Protein AF-E6TS08-F1 (afdb_monomer)

Organism: Evansella cellulosilytica (strain ATCC 21833 / DSM 2522 / FERM P-1141 / JCM 9156 / N-4) (NCBI:txid649639)

Foldseek 3Di:
DPVVVVVVCLVCVQVCLVVLLVVLLVCVVVCLVVDDPVNVVSVVVSVVSLVVCVVVVSYDPVVSVVSVVVSVVSVVVSVVVVVVVVVVVVVVVVVVVVVVVVD

pLDDT: mean 79.24, std 8.71, range [50.34, 91.25]

Mean predicted aligned error: 8.49 Å

Nearest PDB structures (foldseek):
  2odm-assembly1_B  TM=8.294E-01  e=7.363E+00  Staphylococcus aureus subsp. aureus MW2
  8uu6-assembly1_t  TM=6.400E-01  e=5.748E+00  Listeria innocua

Secondary structure (DSSP, 8-state):
--HHHHHHHHHHHHHHHHHHHHHHHHHHHHHHHH-HHHHHHHHHHHHHHHHHHHHTTSS-HHHHHHHHHHHHHHHHHHHHHHHHHHHHHHHHHHHHHHHHTT-

Solvent-accessible surface area (backbone atoms only — not comparable to full-atom values): 5763 Å² total; per-residue (Å²): 140,61,63,66,59,53,54,48,44,61,68,42,49,56,52,44,57,64,50,51,48,55,49,47,64,67,44,46,66,58,29,73,74,74,40,70,65,64,48,53,52,54,50,51,55,48,50,53,53,52,50,51,33,43,75,73,61,60,36,61,61,70,57,53,52,53,50,50,52,52,54,51,56,54,49,52,56,52,51,52,52,50,53,54,52,49,54,52,50,53,54,50,53,52,51,50,53,56,55,62,75,73,109

Radius of gyration: 20.31 Å; Cα contacts (8 Å, |Δi|>4): 30; chains: 1; bounding box: 55×21×57 Å

Structure (mmCIF, N/CA/C/O backbone):
data_AF-E6TS08-F1
#
_entry.id   AF-E6TS08-F1
#
loop_
_atom_site.group_PDB
_atom_site.id
_atom_site.type_symbol
_atom_site.label_atom_id
_atom_site.label_alt_id
_atom_site.label_comp_id
_atom_site.label_asym_id
_atom_site.label_entity_id
_atom_site.label_seq_id
_atom_site.pdbx_PDB_ins_code
_atom_site.Cartn_x
_atom_site.Cartn_y
_atom_site.Cartn_z
_atom_site.occupancy
_atom_site.B_iso_or_equiv
_atom_site.auth_seq_id
_atom_site.auth_comp_id
_atom_site.auth_asym_id
_atom_site.auth_atom_id
_atom_site.pdbx_PDB_model_num
ATOM 1 N N . MET A 1 1 ? 25.840 13.374 -20.118 1.00 50.34 1 MET A N 1
ATOM 2 C CA . MET A 1 1 ? 26.048 12.752 -18.790 1.00 50.34 1 MET A CA 1
ATOM 3 C C . MET A 1 1 ? 24.836 11.871 -18.463 1.00 50.34 1 MET A C 1
ATOM 5 O O . MET A 1 1 ? 24.436 11.765 -17.314 1.00 50.34 1 MET A O 1
ATOM 9 N N . ASP A 1 2 ? 24.265 11.214 -19.483 1.00 56.97 2 ASP A N 1
ATOM 10 C CA . ASP A 1 2 ? 22.846 10.817 -19.477 1.00 56.97 2 ASP A CA 1
ATOM 11 C C . ASP A 1 2 ? 22.637 9.316 -19.708 1.00 56.97 2 ASP A C 1
ATOM 13 O O . ASP A 1 2 ? 21.598 8.778 -19.346 1.00 56.97 2 ASP A O 1
ATOM 17 N N . THR A 1 3 ? 23.643 8.605 -20.227 1.00 61.12 3 THR A N 1
ATOM 18 C CA . THR A 1 3 ? 23.587 7.147 -20.405 1.00 61.12 3 THR A CA 1
ATOM 19 C C . THR A 1 3 ? 23.604 6.409 -19.071 1.00 61.12 3 THR A C 1
ATOM 21 O O . THR A 1 3 ? 22.821 5.493 -18.875 1.00 61.12 3 THR A O 1
ATOM 24 N N . PHE A 1 4 ? 24.392 6.873 -18.096 1.00 68.88 4 PHE A N 1
ATOM 25 C CA . PHE A 1 4 ? 24.496 6.202 -16.795 1.00 68.88 4 PHE A CA 1
ATOM 26 C C . PHE A 1 4 ? 23.168 6.160 -16.025 1.00 68.88 4 PHE A C 1
ATOM 28 O O . PHE A 1 4 ? 22.852 5.146 -15.414 1.00 68.88 4 PHE A O 1
ATOM 35 N N . ILE A 1 5 ? 22.380 7.241 -16.049 1.00 63.81 5 ILE A N 1
ATOM 36 C CA . ILE A 1 5 ? 21.095 7.300 -15.331 1.00 63.81 5 ILE A CA 1
ATOM 37 C C . ILE A 1 5 ? 20.065 6.385 -16.000 1.00 63.81 5 ILE A C 1
ATOM 39 O O . ILE A 1 5 ? 19.344 5.669 -15.306 1.00 63.81 5 ILE A O 1
ATOM 43 N N . VAL A 1 6 ? 20.021 6.381 -17.333 1.00 63.38 6 VAL A N 1
ATOM 44 C CA . VAL A 1 6 ? 19.103 5.539 -18.110 1.00 63.38 6 VAL A CA 1
ATOM 45 C C . VAL A 1 6 ? 19.470 4.060 -17.973 1.00 63.38 6 VAL A C 1
ATOM 47 O O . VAL A 1 6 ? 18.595 3.243 -17.700 1.00 63.38 6 VAL A O 1
ATOM 50 N N . ASP A 1 7 ? 20.757 3.719 -18.048 1.00 67.69 7 ASP A N 1
ATOM 51 C CA . ASP A 1 7 ? 21.244 2.348 -17.860 1.00 67.69 7 ASP A CA 1
ATOM 52 C C . ASP A 1 7 ? 20.978 1.859 -16.428 1.00 67.69 7 ASP A C 1
ATOM 54 O O . ASP A 1 7 ? 20.521 0.735 -16.212 1.00 67.69 7 ASP A O 1
ATOM 58 N N . PHE A 1 8 ? 21.185 2.724 -15.431 1.00 67.00 8 PHE A N 1
ATOM 59 C CA . PHE A 1 8 ? 20.870 2.432 -14.034 1.00 67.00 8 PHE A CA 1
ATOM 60 C C . PHE A 1 8 ? 19.366 2.192 -13.817 1.00 67.00 8 PHE A C 1
ATOM 62 O O . PHE A 1 8 ? 18.989 1.236 -13.137 1.00 67.00 8 PHE A O 1
ATOM 69 N N . LEU A 1 9 ? 18.499 3.008 -14.427 1.00 63.72 9 LEU A N 1
ATOM 70 C CA . LEU A 1 9 ? 17.040 2.836 -14.396 1.00 63.72 9 LEU A CA 1
ATOM 71 C C . LEU A 1 9 ? 16.589 1.555 -15.104 1.00 63.72 9 LEU A C 1
ATOM 73 O O . LEU A 1 9 ? 15.706 0.871 -14.593 1.00 63.72 9 LEU A O 1
ATOM 77 N N . HIS A 1 10 ? 17.217 1.187 -16.219 1.00 64.12 10 HIS A N 1
ATOM 78 C CA . HIS A 1 10 ? 16.920 -0.059 -16.925 1.00 64.12 10 HIS A CA 1
ATOM 79 C C . HIS A 1 10 ? 17.297 -1.301 -16.117 1.00 64.12 10 HIS A C 1
ATOM 81 O O . HIS A 1 10 ? 16.575 -2.297 -16.139 1.00 64.12 10 HIS A O 1
ATOM 87 N N . VAL A 1 11 ? 18.415 -1.249 -15.390 1.00 68.69 11 VAL A N 1
ATOM 88 C CA . VAL A 1 11 ? 18.881 -2.376 -14.576 1.00 68.69 11 VAL A CA 1
ATOM 89 C C . VAL A 1 11 ? 18.078 -2.496 -13.284 1.00 68.69 11 VAL A C 1
ATOM 91 O O . VAL A 1 11 ? 17.766 -3.606 -12.865 1.00 68.69 11 VAL A O 1
ATOM 94 N N . ILE A 1 12 ? 17.725 -1.379 -12.644 1.00 67.25 12 ILE A N 1
ATOM 95 C CA . ILE A 1 12 ? 17.105 -1.384 -11.310 1.00 67.25 12 ILE A CA 1
ATOM 96 C C . ILE A 1 12 ? 15.583 -1.299 -11.366 1.00 67.25 12 ILE A C 1
ATOM 98 O O . ILE A 1 12 ? 14.925 -1.882 -10.507 1.00 67.25 12 ILE A O 1
ATOM 102 N N . GLY A 1 13 ? 15.004 -0.634 -12.366 1.00 65.12 13 GLY A N 1
ATOM 103 C CA . GLY A 1 13 ? 13.557 -0.461 -12.538 1.00 65.12 13 GLY A CA 1
ATOM 104 C C . GLY A 1 13 ? 12.746 -1.760 -12.423 1.00 65.12 13 GLY A C 1
ATOM 105 O O . GLY A 1 13 ? 11.781 -1.789 -11.651 1.00 65.12 13 GLY A O 1
ATOM 106 N N . PRO A 1 14 ? 13.168 -2.869 -13.065 1.00 67.12 14 PRO A N 1
ATOM 107 C CA . PRO A 1 14 ? 12.499 -4.164 -12.939 1.00 67.12 14 PRO A CA 1
ATOM 108 C C . PRO A 1 14 ? 12.487 -4.732 -11.518 1.00 67.12 14 PRO A C 1
ATOM 110 O O . PRO A 1 14 ? 11.521 -5.384 -11.126 1.00 67.12 14 PRO A O 1
ATOM 113 N N . TYR A 1 15 ? 13.527 -4.468 -10.723 1.00 70.31 15 TYR A N 1
ATOM 114 C CA . TYR A 1 15 ? 13.604 -4.896 -9.322 1.00 70.31 15 TYR A CA 1
ATOM 115 C C . TYR A 1 15 ? 12.946 -3.893 -8.373 1.00 70.31 15 TYR A C 1
ATOM 117 O O . TYR A 1 15 ? 12.477 -4.266 -7.298 1.00 70.31 15 TYR A O 1
ATOM 125 N N . PHE A 1 16 ? 12.866 -2.625 -8.772 1.00 71.12 16 PHE A N 1
ATOM 126 C CA . PHE A 1 16 ? 12.311 -1.558 -7.958 1.00 71.12 16 PHE A CA 1
ATOM 127 C C . PHE A 1 16 ? 10.835 -1.798 -7.657 1.00 71.12 16 PHE A C 1
ATOM 129 O O . PHE A 1 16 ? 10.441 -1.674 -6.503 1.00 71.12 16 PHE A O 1
ATOM 136 N N . ILE A 1 17 ? 10.024 -2.200 -8.641 1.00 72.19 17 ILE A N 1
ATOM 137 C CA . ILE A 1 17 ? 8.586 -2.464 -8.446 1.00 72.19 17 ILE A CA 1
ATOM 138 C C . ILE A 1 17 ? 8.322 -3.588 -7.419 1.00 72.19 17 ILE A C 1
ATOM 140 O O . ILE A 1 17 ? 7.622 -3.326 -6.439 1.00 72.19 17 ILE A O 1
ATOM 144 N N . PRO A 1 18 ? 8.890 -4.803 -7.544 1.00 69.88 18 PRO A N 1
ATOM 145 C CA . PRO A 1 18 ? 8.671 -5.866 -6.562 1.00 69.88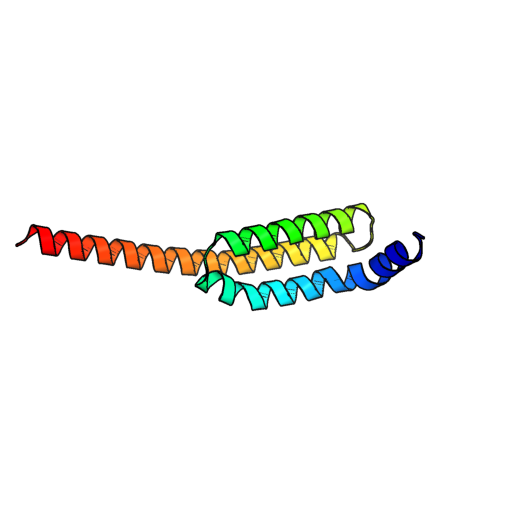 18 PRO A CA 1
ATOM 146 C C . PRO A 1 18 ? 9.302 -5.575 -5.189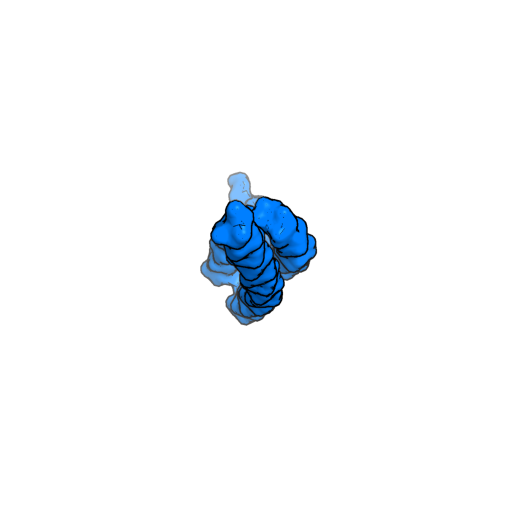 1.00 69.88 18 PRO A C 1
ATOM 148 O O . PRO A 1 18 ? 8.710 -5.917 -4.165 1.00 69.88 18 PRO A O 1
ATOM 151 N N . ILE A 1 19 ? 10.459 -4.904 -5.127 1.00 75.56 19 ILE A N 1
ATOM 152 C CA . ILE A 1 19 ? 11.080 -4.529 -3.845 1.00 75.56 19 ILE A CA 1
ATOM 153 C C . ILE A 1 19 ? 10.255 -3.446 -3.143 1.00 75.56 19 ILE A C 1
ATOM 155 O O . ILE A 1 19 ? 9.941 -3.578 -1.963 1.00 75.56 19 ILE A O 1
ATOM 159 N N . SER A 1 20 ? 9.855 -2.393 -3.856 1.00 70.62 20 SER A N 1
ATOM 160 C CA . SER A 1 20 ? 9.023 -1.319 -3.295 1.00 70.62 20 SER A CA 1
ATOM 161 C C . SER A 1 20 ? 7.634 -1.815 -2.886 1.00 70.62 20 SER A C 1
ATOM 163 O O . SER A 1 20 ? 7.096 -1.335 -1.892 1.00 70.62 20 SER A O 1
ATOM 165 N N . PHE A 1 21 ? 7.096 -2.831 -3.567 1.00 72.19 21 PHE A N 1
ATOM 166 C CA . PHE A 1 21 ? 5.903 -3.562 -3.139 1.00 72.19 21 PHE A CA 1
ATOM 167 C C . PHE A 1 21 ? 6.094 -4.257 -1.783 1.00 72.19 21 PHE A C 1
ATOM 169 O O . PHE A 1 21 ? 5.293 -4.053 -0.869 1.00 72.19 21 PHE A O 1
ATOM 176 N N . LEU A 1 22 ? 7.165 -5.042 -1.622 1.00 77.12 22 LEU A N 1
ATOM 177 C CA . LEU A 1 22 ? 7.468 -5.708 -0.350 1.00 77.12 22 LEU A CA 1
ATOM 178 C C . LEU A 1 22 ? 7.665 -4.689 0.774 1.00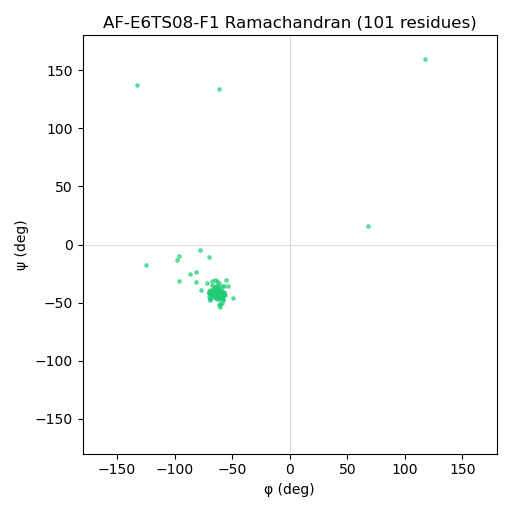 77.12 22 LEU A C 1
ATOM 180 O O . LEU A 1 22 ? 7.126 -4.849 1.869 1.00 77.12 22 LEU A O 1
ATOM 184 N N . VAL A 1 23 ? 8.378 -3.602 0.481 1.00 79.62 23 VAL A N 1
ATOM 185 C CA . VAL A 1 23 ? 8.565 -2.490 1.412 1.00 79.62 23 VAL A CA 1
ATOM 186 C C . VAL A 1 23 ? 7.219 -1.860 1.778 1.00 79.62 23 VAL A C 1
ATOM 188 O O . VAL A 1 23 ? 6.961 -1.651 2.959 1.00 79.62 23 VAL A O 1
ATOM 191 N N . TYR A 1 24 ? 6.322 -1.615 0.819 1.00 77.75 24 TYR A N 1
ATOM 192 C CA . TYR A 1 24 ? 4.988 -1.076 1.096 1.00 77.75 24 TYR A CA 1
ATOM 193 C C . TYR A 1 24 ? 4.165 -2.002 1.999 1.00 77.75 24 TYR A C 1
ATOM 195 O O . TYR A 1 24 ? 3.587 -1.529 2.978 1.00 77.75 24 TYR A O 1
ATOM 203 N N . ILE A 1 25 ? 4.154 -3.313 1.734 1.00 76.69 25 ILE A N 1
ATOM 204 C CA . ILE A 1 25 ? 3.462 -4.293 2.586 1.00 76.69 25 ILE A CA 1
ATOM 205 C C . ILE A 1 25 ? 3.981 -4.237 4.023 1.00 76.69 25 ILE A C 1
ATOM 207 O O . ILE A 1 25 ? 3.178 -4.222 4.958 1.00 76.69 25 ILE A O 1
ATOM 211 N N . LEU A 1 26 ? 5.302 -4.167 4.202 1.00 81.25 26 LEU A N 1
ATOM 212 C CA . LEU A 1 26 ? 5.941 -4.116 5.520 1.00 81.25 26 LEU A CA 1
ATOM 213 C C . LEU A 1 26 ? 5.731 -2.774 6.232 1.00 81.25 26 LEU A C 1
ATOM 215 O O . LEU A 1 26 ? 5.612 -2.736 7.457 1.00 81.25 26 LEU A O 1
ATOM 219 N N . LEU A 1 27 ? 5.656 -1.671 5.484 1.00 78.88 27 LEU A N 1
ATOM 220 C CA . LEU A 1 27 ? 5.420 -0.335 6.030 1.00 78.88 27 LEU A CA 1
ATOM 221 C C . LEU A 1 27 ? 3.937 -0.059 6.314 1.00 78.88 27 LEU A C 1
ATOM 223 O O . LEU A 1 27 ? 3.630 0.770 7.172 1.00 78.88 27 LEU A O 1
ATOM 227 N N . ARG A 1 28 ? 2.997 -0.749 5.654 1.00 76.56 28 ARG A N 1
ATOM 228 C CA . ARG A 1 28 ? 1.550 -0.535 5.837 1.00 76.56 28 ARG A CA 1
ATOM 229 C C . ARG A 1 28 ? 1.084 -0.683 7.298 1.00 76.56 28 ARG A C 1
ATOM 231 O O . ARG A 1 28 ? 0.368 0.209 7.754 1.00 76.56 28 ARG A O 1
ATOM 238 N N . PRO A 1 29 ? 1.524 -1.688 8.085 1.00 76.75 29 PRO A N 1
ATOM 239 C CA . PRO A 1 29 ? 1.250 -1.750 9.523 1.00 76.75 29 PRO A CA 1
ATOM 240 C C . PRO A 1 29 ? 1.729 -0.521 10.308 1.00 76.75 29 PRO A C 1
ATOM 242 O O . PRO A 1 29 ? 1.063 -0.087 11.245 1.00 76.75 29 PRO A O 1
ATOM 245 N N . ILE A 1 30 ? 2.868 0.066 9.928 1.00 79.06 30 ILE A N 1
ATOM 246 C CA . ILE A 1 30 ? 3.405 1.275 10.571 1.00 79.06 30 ILE A CA 1
ATOM 247 C C . ILE A 1 30 ? 2.526 2.481 10.223 1.00 79.06 30 ILE A C 1
ATOM 249 O O . ILE A 1 30 ? 2.206 3.290 11.098 1.00 79.06 30 ILE A O 1
ATOM 253 N N . PHE A 1 31 ? 2.080 2.588 8.969 1.00 74.88 31 PHE A N 1
ATOM 254 C CA . PHE A 1 31 ? 1.156 3.644 8.557 1.00 74.88 31 PHE A CA 1
ATOM 255 C C . PHE A 1 31 ? -0.219 3.522 9.217 1.00 74.88 31 PHE A C 1
ATOM 257 O O . PHE A 1 31 ? -0.761 4.536 9.650 1.00 74.88 31 PHE A O 1
ATOM 264 N N . TYR A 1 32 ? -0.728 2.305 9.415 1.00 71.38 32 TYR A N 1
ATOM 265 C CA . TYR A 1 32 ? -1.950 2.060 10.191 1.00 71.38 32 TYR A CA 1
ATOM 266 C C . TYR A 1 32 ? -1.874 2.637 11.620 1.00 71.38 32 TYR A C 1
ATOM 268 O O . TYR A 1 32 ? -2.879 3.074 12.187 1.00 71.38 32 TYR A O 1
ATOM 276 N N . LEU A 1 33 ? -0.677 2.693 12.215 1.00 72.25 33 LEU A N 1
ATOM 277 C CA . LEU A 1 33 ? -0.471 3.306 13.531 1.00 72.25 33 LEU A CA 1
ATOM 278 C C . LEU A 1 33 ? -0.352 4.838 13.477 1.00 72.25 33 LEU A C 1
ATOM 280 O O . LEU A 1 33 ? -0.757 5.497 14.436 1.00 72.25 33 LEU A O 1
ATOM 284 N N . ARG A 1 34 ? 0.199 5.407 12.394 1.00 68.94 34 ARG A N 1
ATOM 285 C CA . ARG A 1 34 ? 0.511 6.847 12.265 1.00 68.94 34 ARG A CA 1
ATOM 286 C C . ARG A 1 34 ? -0.536 7.686 11.521 1.00 68.94 34 ARG A C 1
ATOM 288 O O . ARG A 1 34 ? -0.480 8.908 11.623 1.00 68.94 34 ARG A O 1
ATOM 295 N N . GLY A 1 35 ? -1.491 7.067 10.829 1.00 65.38 35 GLY A N 1
ATOM 296 C CA . GLY A 1 35 ? -2.610 7.746 10.167 1.00 65.38 35 GLY A CA 1
ATOM 297 C C . GLY A 1 35 ? -2.637 7.583 8.643 1.00 65.38 35 GLY A C 1
ATOM 298 O O . GLY A 1 35 ? -1.631 7.294 7.997 1.00 65.38 35 GLY A O 1
ATOM 299 N N . GLU A 1 36 ? -3.823 7.798 8.068 1.00 68.88 36 GLU A N 1
ATOM 300 C CA . GLU A 1 36 ? -4.169 7.464 6.678 1.00 68.88 36 GLU A CA 1
ATOM 301 C C . GLU A 1 36 ? -3.351 8.219 5.612 1.00 68.88 36 GLU A C 1
ATOM 303 O O . GLU A 1 36 ? -3.038 7.658 4.560 1.00 68.88 36 GLU A O 1
ATOM 308 N N . ILE A 1 37 ? -2.995 9.484 5.868 1.00 73.88 37 ILE A N 1
ATOM 309 C CA . ILE A 1 37 ? -2.436 10.401 4.856 1.00 73.88 37 ILE A CA 1
ATOM 310 C C . ILE A 1 37 ? -1.083 9.909 4.329 1.00 73.88 37 ILE A C 1
ATOM 312 O O . ILE A 1 37 ? -0.861 9.893 3.121 1.00 73.88 37 ILE A O 1
ATOM 316 N N . GLY A 1 38 ? -0.194 9.453 5.218 1.00 71.50 38 GLY A N 1
ATOM 317 C CA . GLY A 1 38 ? 1.136 8.984 4.816 1.00 71.50 38 GLY A CA 1
ATOM 318 C C . GLY A 1 38 ? 1.067 7.773 3.887 1.00 71.50 38 GLY A C 1
ATOM 319 O O . GLY A 1 38 ? 1.805 7.690 2.909 1.00 71.50 38 GLY A O 1
ATOM 320 N N . SER A 1 39 ? 0.114 6.879 4.145 1.00 76.25 39 SER A N 1
ATOM 321 C CA . SER A 1 39 ? -0.089 5.676 3.342 1.00 76.25 39 SER A CA 1
ATOM 322 C C . SER A 1 39 ? -0.559 5.995 1.917 1.00 76.25 39 SER A C 1
ATOM 324 O O . SER A 1 39 ? -0.042 5.432 0.951 1.00 76.25 39 SER A O 1
ATOM 326 N N . LYS A 1 40 ? -1.474 6.966 1.782 1.00 79.62 40 LYS A N 1
ATOM 327 C CA . LYS A 1 40 ? -2.027 7.418 0.499 1.00 79.62 40 LYS A CA 1
ATOM 328 C C . LYS A 1 40 ? -0.956 8.107 -0.347 1.00 79.62 40 LYS A C 1
ATOM 330 O O . LYS A 1 40 ? -0.857 7.821 -1.536 1.00 79.62 40 LYS A O 1
ATOM 335 N N . SER A 1 41 ? -0.108 8.939 0.262 1.00 76.25 41 SER A N 1
ATOM 336 C CA . SER A 1 41 ? 0.992 9.612 -0.443 1.00 76.25 41 SER A CA 1
ATOM 337 C C . SER A 1 41 ? 2.044 8.633 -0.967 1.00 76.25 41 SER A C 1
ATOM 339 O O . SER A 1 41 ? 2.461 8.743 -2.117 1.00 76.25 41 SER A O 1
ATOM 341 N N . VAL A 1 42 ? 2.449 7.645 -0.160 1.00 79.12 42 VAL A N 1
ATOM 342 C CA . VAL A 1 42 ? 3.412 6.61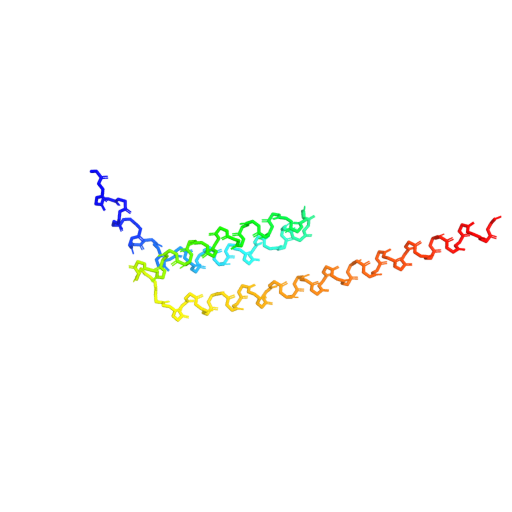7 -0.597 1.00 79.12 42 VAL A CA 1
ATOM 343 C C . VAL A 1 42 ? 2.840 5.793 -1.749 1.00 79.12 42 VAL A C 1
ATOM 345 O O . VAL A 1 42 ? 3.525 5.574 -2.746 1.00 79.12 42 VAL A O 1
ATOM 348 N N . LYS A 1 43 ? 1.568 5.396 -1.650 1.00 83.44 43 LYS A N 1
ATOM 349 C CA . LYS A 1 43 ? 0.861 4.666 -2.708 1.00 83.44 43 LYS A CA 1
ATOM 350 C C . LYS A 1 43 ? 0.755 5.484 -4.003 1.00 83.44 43 LYS A C 1
ATOM 352 O O . LYS A 1 43 ? 0.988 4.949 -5.081 1.00 83.44 43 LYS A O 1
ATOM 357 N N . ALA A 1 44 ? 0.479 6.786 -3.906 1.00 80.44 44 ALA A N 1
ATOM 358 C CA . ALA A 1 44 ? 0.414 7.683 -5.061 1.00 80.44 44 ALA A CA 1
ATOM 359 C C . ALA A 1 44 ? 1.769 7.821 -5.776 1.00 80.44 44 ALA A C 1
ATOM 361 O O . ALA A 1 44 ? 1.833 7.692 -6.997 1.00 80.44 44 ALA A O 1
ATOM 362 N N . ILE A 1 45 ? 2.856 8.022 -5.020 1.00 80.12 45 ILE A N 1
ATOM 363 C CA . ILE A 1 45 ? 4.223 8.046 -5.569 1.00 80.12 45 ILE A CA 1
ATOM 364 C C . ILE A 1 45 ? 4.523 6.722 -6.276 1.00 80.12 45 ILE A C 1
ATOM 366 O O . ILE A 1 45 ? 5.056 6.713 -7.385 1.00 80.12 45 ILE A O 1
ATOM 370 N N . TRP A 1 46 ? 4.130 5.604 -5.666 1.00 83.12 46 TRP A N 1
ATOM 371 C CA . TRP A 1 46 ? 4.325 4.281 -6.242 1.00 83.12 46 TRP A CA 1
ATOM 372 C C . TRP A 1 46 ? 3.577 4.106 -7.572 1.00 83.12 46 TRP A C 1
ATOM 374 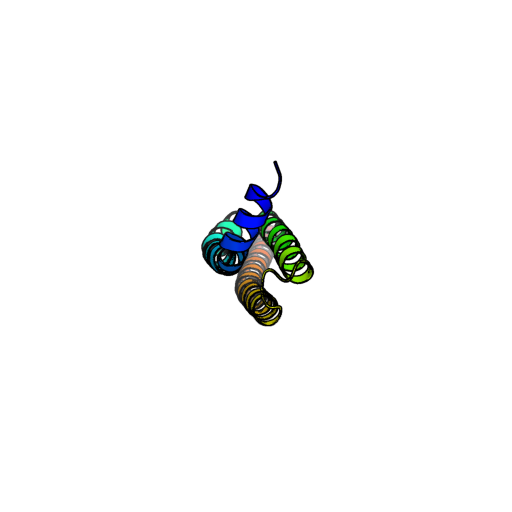O O . TRP A 1 46 ? 4.174 3.647 -8.542 1.00 83.12 46 TRP A O 1
ATOM 384 N N . TYR A 1 47 ? 2.318 4.547 -7.670 1.00 84.06 47 TYR A N 1
ATOM 385 C CA . TYR A 1 47 ? 1.558 4.504 -8.926 1.00 84.06 47 TYR A CA 1
ATOM 386 C C . TYR A 1 47 ? 2.143 5.377 -10.027 1.00 84.06 47 TYR A C 1
ATOM 388 O O . TYR A 1 47 ? 2.146 4.957 -11.182 1.00 84.06 47 TYR A O 1
ATOM 396 N N . ILE A 1 48 ? 2.687 6.545 -9.688 1.00 83.19 48 ILE A N 1
ATOM 397 C CA . ILE A 1 48 ? 3.375 7.392 -10.667 1.00 83.19 48 ILE A CA 1
ATOM 398 C C . ILE A 1 48 ? 4.606 6.666 -11.227 1.00 83.19 48 ILE A C 1
ATOM 400 O O . ILE A 1 48 ? 4.786 6.615 -12.442 1.00 83.19 48 ILE A O 1
ATOM 404 N N . ILE A 1 49 ? 5.421 6.056 -10.361 1.00 80.25 49 ILE A N 1
ATOM 405 C CA . ILE A 1 49 ? 6.626 5.323 -10.780 1.00 80.25 49 ILE A CA 1
ATOM 406 C C . ILE A 1 49 ? 6.260 4.081 -11.602 1.00 80.25 49 ILE A C 1
ATOM 408 O O . ILE A 1 49 ? 6.891 3.805 -12.624 1.00 80.25 49 ILE A O 1
ATOM 412 N N . ALA A 1 50 ? 5.229 3.345 -11.187 1.00 82.00 50 ALA A N 1
ATOM 413 C CA . ALA A 1 50 ? 4.732 2.189 -11.919 1.00 82.00 50 ALA A CA 1
ATOM 414 C C . ALA A 1 50 ? 4.202 2.585 -13.309 1.00 82.00 50 ALA A C 1
ATOM 416 O O . ALA A 1 50 ? 4.544 1.938 -14.294 1.00 82.00 50 ALA A O 1
ATOM 417 N N . ALA A 1 51 ? 3.437 3.677 -13.412 1.00 83.25 51 ALA A N 1
ATOM 418 C CA . ALA A 1 51 ? 2.951 4.193 -14.689 1.00 83.25 51 ALA A CA 1
ATOM 419 C C . ALA A 1 51 ? 4.105 4.630 -15.602 1.00 83.25 51 ALA A C 1
ATOM 421 O O . ALA A 1 51 ? 4.137 4.243 -16.766 1.00 83.25 51 ALA A O 1
ATOM 422 N N . TYR A 1 52 ? 5.086 5.364 -15.069 1.00 79.62 52 TYR A N 1
ATOM 423 C CA . TYR A 1 52 ? 6.279 5.758 -15.821 1.00 79.62 52 TYR A CA 1
ATOM 424 C C . TYR A 1 52 ? 7.050 4.537 -16.350 1.00 79.62 52 TYR A C 1
ATOM 426 O O . TYR A 1 52 ? 7.365 4.464 -17.534 1.00 79.62 52 TYR A O 1
ATOM 434 N N . SER A 1 53 ? 7.249 3.524 -15.502 1.00 78.31 53 SER A N 1
ATOM 435 C CA . SER A 1 53 ? 7.917 2.272 -15.886 1.00 78.31 53 SER A CA 1
ATOM 436 C C . SER A 1 53 ? 7.154 1.496 -16.967 1.00 78.31 53 SER A C 1
ATOM 438 O O . SER A 1 53 ? 7.775 0.809 -17.776 1.00 78.31 53 SER A O 1
ATOM 440 N N . ALA A 1 54 ? 5.819 1.597 -16.985 1.00 82.50 54 ALA A N 1
ATOM 441 C CA . ALA A 1 54 ? 4.982 1.008 -18.027 1.00 82.50 54 ALA A CA 1
ATOM 442 C C . ALA A 1 54 ? 5.140 1.738 -19.368 1.00 82.50 54 ALA A C 1
ATOM 444 O O . ALA A 1 54 ? 5.264 1.085 -20.401 1.00 82.50 54 ALA A O 1
ATOM 445 N N . PHE A 1 55 ? 5.131 3.077 -19.355 1.00 82.19 55 PHE A N 1
ATOM 446 C CA . PHE A 1 55 ? 5.238 3.896 -20.568 1.00 82.19 55 PHE A CA 1
ATOM 447 C C . PHE A 1 55 ? 6.585 3.736 -21.268 1.00 82.19 55 PHE A C 1
ATOM 449 O O . PHE A 1 55 ? 6.625 3.631 -22.489 1.00 82.19 55 PHE A O 1
ATOM 456 N N . GLU A 1 56 ? 7.667 3.662 -20.497 1.00 81.44 56 GLU A N 1
ATOM 457 C CA . GLU A 1 56 ? 9.023 3.457 -21.018 1.00 81.44 56 GLU A CA 1
ATOM 458 C C . GLU A 1 56 ? 9.304 1.989 -21.398 1.00 81.44 56 GLU A C 1
ATOM 460 O O . GLU A 1 56 ? 10.372 1.656 -21.906 1.00 81.44 56 GLU A O 1
ATOM 465 N N . GLY A 1 57 ? 8.364 1.071 -21.135 1.00 77.75 57 GLY A N 1
ATOM 466 C CA . GLY A 1 57 ? 8.529 -0.356 -21.423 1.00 77.75 57 GLY A CA 1
ATOM 467 C C . GLY A 1 57 ? 9.578 -1.057 -20.551 1.00 77.75 57 GLY A C 1
ATOM 468 O O . GLY A 1 57 ? 9.994 -2.169 -20.875 1.00 77.75 57 GLY A O 1
ATOM 469 N N . PHE A 1 58 ? 10.001 -0.443 -19.440 1.00 76.19 58 PHE A N 1
ATOM 470 C CA . PHE A 1 58 ? 11.002 -1.004 -18.525 1.00 76.19 58 PHE A CA 1
ATOM 471 C C . PHE A 1 58 ? 10.499 -2.241 -17.784 1.00 76.19 58 PHE A C 1
ATOM 473 O O . PHE A 1 58 ? 11.284 -3.123 -17.440 1.00 76.19 58 PHE A O 1
ATOM 480 N N . VAL A 1 59 ? 9.194 -2.304 -17.515 1.00 76.12 59 VAL A N 1
ATOM 481 C CA . VAL A 1 59 ? 8.562 -3.420 -16.811 1.00 76.12 59 VAL A CA 1
ATOM 482 C C . VAL A 1 59 ? 7.319 -3.853 -17.570 1.00 76.12 59 VAL A C 1
ATOM 484 O O . VAL A 1 59 ? 6.529 -3.032 -18.030 1.00 76.12 59 VAL A O 1
ATOM 487 N N . GLU A 1 60 ? 7.125 -5.164 -17.690 1.00 82.88 60 GLU A N 1
ATOM 488 C CA . GLU A 1 60 ? 5.962 -5.713 -18.377 1.00 82.88 60 GLU A CA 1
ATOM 489 C C . GLU A 1 60 ? 4.659 -5.295 -17.687 1.00 82.88 60 GLU A C 1
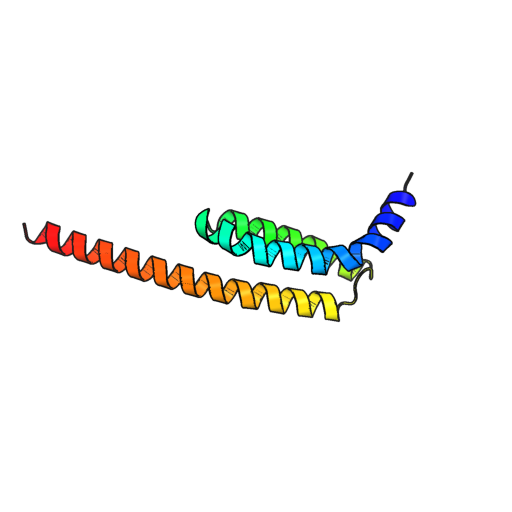ATOM 491 O O . GLU A 1 60 ? 4.488 -5.461 -16.475 1.00 82.88 60 GLU A O 1
ATOM 496 N N . LEU A 1 61 ? 3.685 -4.851 -18.484 1.00 83.06 61 LEU A N 1
ATOM 497 C CA . LEU A 1 61 ? 2.392 -4.380 -17.986 1.00 83.06 61 LEU A CA 1
ATOM 498 C C . LEU A 1 61 ? 1.690 -5.409 -17.084 1.00 83.06 61 LEU A C 1
ATOM 500 O O . LEU A 1 61 ? 1.081 -5.037 -16.084 1.00 83.06 61 LEU A O 1
ATOM 504 N N . ARG A 1 62 ? 1.818 -6.710 -17.384 1.00 84.19 62 ARG A N 1
ATOM 505 C CA . ARG A 1 62 ? 1.242 -7.789 -16.560 1.00 84.19 62 ARG A CA 1
ATOM 506 C C . ARG A 1 62 ? 1.781 -7.795 -15.126 1.00 84.19 62 ARG A C 1
ATOM 508 O O . ARG A 1 62 ? 1.018 -8.045 -14.198 1.00 84.19 62 ARG A O 1
ATOM 515 N N . ILE A 1 63 ? 3.072 -7.502 -14.949 1.00 80.94 63 ILE A N 1
ATOM 516 C CA . ILE A 1 63 ? 3.721 -7.452 -13.634 1.00 80.94 63 ILE A CA 1
ATOM 517 C C . ILE A 1 63 ? 3.178 -6.249 -12.871 1.00 80.94 63 ILE A C 1
ATOM 519 O O . ILE A 1 63 ? 2.739 -6.393 -11.736 1.00 80.94 63 ILE A O 1
ATOM 523 N N . ILE A 1 64 ? 3.119 -5.091 -13.529 1.00 83.25 64 ILE A N 1
ATOM 524 C CA . ILE A 1 64 ? 2.608 -3.848 -12.944 1.00 83.25 64 ILE A CA 1
ATOM 525 C C . ILE A 1 64 ? 1.160 -4.018 -12.479 1.00 83.25 64 ILE A C 1
ATOM 527 O O . ILE A 1 64 ? 0.844 -3.729 -11.327 1.00 83.25 64 ILE A O 1
ATOM 531 N N . VAL A 1 65 ? 0.288 -4.540 -13.345 1.00 85.81 65 VAL A N 1
ATOM 532 C CA . VAL A 1 65 ? -1.127 -4.775 -13.024 1.00 85.81 65 VAL A CA 1
ATOM 533 C C . VAL A 1 65 ? -1.274 -5.782 -11.882 1.00 85.81 65 VAL A C 1
ATOM 535 O O . VAL A 1 65 ? -2.043 -5.537 -10.954 1.00 85.81 65 VAL A O 1
ATOM 538 N N . GLY A 1 66 ? -0.513 -6.881 -11.905 1.00 86.19 66 GLY A N 1
ATOM 539 C CA . GLY A 1 66 ? -0.509 -7.864 -10.820 1.00 86.19 66 GLY A CA 1
ATOM 540 C C . GLY A 1 66 ? -0.075 -7.257 -9.483 1.00 86.19 66 GLY A C 1
ATOM 541 O O . GLY A 1 66 ? -0.721 -7.483 -8.460 1.00 86.19 66 GLY A O 1
ATOM 542 N N . SER A 1 67 ? 0.971 -6.428 -9.488 1.00 82.75 67 SER A N 1
ATOM 543 C CA . SER A 1 67 ? 1.437 -5.720 -8.295 1.00 82.75 67 SER A CA 1
ATOM 544 C C . SER A 1 67 ? 0.406 -4.710 -7.783 1.00 82.75 67 SER A C 1
ATOM 546 O O . SER A 1 67 ? 0.142 -4.694 -6.583 1.00 82.75 67 SER A O 1
ATOM 548 N N . ILE A 1 68 ? -0.236 -3.925 -8.659 1.00 85.81 68 ILE A N 1
ATOM 549 C CA . ILE A 1 68 ? -1.325 -3.005 -8.278 1.00 85.81 68 ILE A CA 1
ATOM 550 C C . ILE A 1 68 ? -2.472 -3.777 -7.617 1.00 85.81 68 ILE A C 1
ATOM 552 O O . ILE A 1 68 ? -2.928 -3.394 -6.541 1.00 85.81 68 ILE A O 1
ATOM 556 N N . ALA A 1 69 ? -2.913 -4.885 -8.219 1.00 86.62 69 ALA A N 1
ATOM 557 C CA . ALA A 1 69 ? -4.010 -5.688 -7.684 1.00 86.62 69 ALA A CA 1
ATOM 558 C C . ALA A 1 69 ? -3.710 -6.207 -6.267 1.00 86.62 69 ALA A C 1
ATOM 560 O O . ALA A 1 69 ? -4.576 -6.162 -5.393 1.00 86.62 69 ALA A O 1
ATOM 561 N N . LEU A 1 70 ? -2.475 -6.651 -6.014 1.00 84.38 70 LEU A N 1
ATOM 562 C CA . LEU A 1 70 ? -2.046 -7.094 -4.687 1.00 84.38 70 LEU A CA 1
ATOM 563 C C . LEU A 1 70 ? -1.972 -5.942 -3.678 1.00 84.38 70 LEU A C 1
ATOM 565 O O . LEU A 1 70 ? -2.416 -6.105 -2.541 1.00 84.38 70 LEU A O 1
ATOM 569 N N . VAL A 1 71 ? -1.436 -4.784 -4.082 1.00 84.62 71 VAL A N 1
ATOM 570 C CA . VAL A 1 71 ? -1.388 -3.575 -3.243 1.00 84.62 71 VAL A CA 1
ATOM 571 C C . VAL A 1 71 ? -2.794 -3.169 -2.812 1.00 84.62 71 VAL A C 1
ATOM 573 O O . VAL A 1 71 ? -3.021 -2.921 -1.630 1.00 84.62 71 VAL A O 1
ATOM 576 N N . GLU A 1 72 ? -3.740 -3.133 -3.750 1.00 87.31 72 GLU A N 1
ATOM 577 C CA . GLU A 1 72 ? -5.133 -2.785 -3.469 1.00 87.31 72 GLU A CA 1
ATOM 578 C C . GLU A 1 72 ? -5.820 -3.821 -2.574 1.00 87.31 72 GLU A C 1
ATOM 580 O O . GLU A 1 72 ? -6.474 -3.457 -1.598 1.00 87.31 72 GLU A O 1
ATOM 585 N N . ALA A 1 73 ? -5.620 -5.117 -2.837 1.00 88.75 73 ALA A N 1
ATOM 586 C CA . ALA A 1 73 ? -6.161 -6.176 -1.989 1.00 88.75 73 ALA A CA 1
ATOM 587 C C . ALA A 1 73 ? -5.651 -6.075 -0.540 1.00 88.75 73 ALA A C 1
ATOM 589 O O . ALA A 1 73 ? -6.420 -6.260 0.404 1.00 88.75 73 ALA A O 1
ATOM 590 N N . TRP A 1 74 ? -4.371 -5.740 -0.351 1.00 85.19 74 TRP A N 1
ATOM 591 C CA . TRP A 1 74 ? -3.792 -5.518 0.975 1.00 85.19 74 TRP A CA 1
ATOM 592 C C . TRP A 1 74 ? -4.354 -4.266 1.654 1.00 85.19 74 TRP A C 1
ATOM 594 O O . TRP A 1 74 ? -4.650 -4.287 2.850 1.00 85.19 74 TRP A O 1
ATOM 604 N N . ASP A 1 75 ? -4.570 -3.193 0.894 1.00 85.69 75 ASP A N 1
ATOM 605 C CA . ASP A 1 75 ? -5.189 -1.965 1.396 1.00 85.69 75 ASP A CA 1
ATOM 606 C C . ASP A 1 75 ? -6.595 -2.211 1.941 1.00 85.69 75 ASP A C 1
ATOM 608 O O . ASP A 1 75 ? -6.917 -1.739 3.033 1.00 85.69 75 ASP A O 1
ATOM 612 N N . LEU A 1 76 ? -7.398 -3.012 1.234 1.00 87.62 76 LEU A N 1
ATOM 613 C CA . LEU A 1 76 ? -8.753 -3.380 1.654 1.00 87.62 76 LEU A CA 1
ATOM 614 C C . LEU A 1 76 ? -8.774 -4.083 3.019 1.00 87.62 76 LEU A C 1
ATOM 616 O O . LEU A 1 76 ? -9.684 -3.850 3.820 1.00 87.62 76 LEU A O 1
ATOM 620 N N . VAL A 1 77 ? -7.762 -4.906 3.327 1.00 87.69 77 VAL A N 1
ATOM 621 C CA . VAL A 1 77 ? -7.634 -5.554 4.644 1.00 87.69 77 VAL A CA 1
ATOM 622 C C . VAL A 1 77 ? -7.476 -4.503 5.741 1.00 87.69 77 VAL A C 1
ATOM 624 O O . VAL A 1 77 ? -8.172 -4.559 6.757 1.00 87.69 77 VAL A O 1
ATOM 627 N N . PHE A 1 78 ? -6.602 -3.517 5.537 1.00 84.75 78 PHE A N 1
ATOM 628 C CA . PHE A 1 78 ? -6.386 -2.451 6.515 1.00 84.75 78 PHE A CA 1
ATOM 629 C C . PHE A 1 78 ? -7.578 -1.508 6.622 1.00 84.75 78 PHE A C 1
ATOM 631 O O . PHE A 1 78 ? -7.977 -1.185 7.738 1.00 84.75 78 PHE A O 1
ATOM 638 N N . GLN A 1 79 ? -8.214 -1.166 5.503 1.00 86.56 79 GLN A N 1
ATOM 639 C CA . GLN A 1 79 ? -9.452 -0.387 5.496 1.00 86.56 79 GLN A CA 1
ATOM 640 C C . GLN A 1 79 ? -10.543 -1.068 6.329 1.00 86.56 79 GLN A C 1
ATOM 642 O O . GLN A 1 79 ? -11.229 -0.431 7.127 1.00 86.56 79 GLN A O 1
ATOM 647 N N . HIS A 1 80 ? -10.679 -2.391 6.215 1.00 87.69 80 HIS A N 1
ATOM 648 C CA . HIS A 1 80 ? -11.623 -3.146 7.031 1.00 87.69 80 HIS A CA 1
ATOM 649 C C . HIS A 1 80 ? -11.302 -3.067 8.536 1.00 87.69 80 HIS A C 1
ATOM 651 O O . HIS A 1 80 ? -12.212 -2.953 9.366 1.00 87.69 80 HIS A O 1
ATOM 657 N N . LEU A 1 81 ? -10.018 -3.119 8.908 1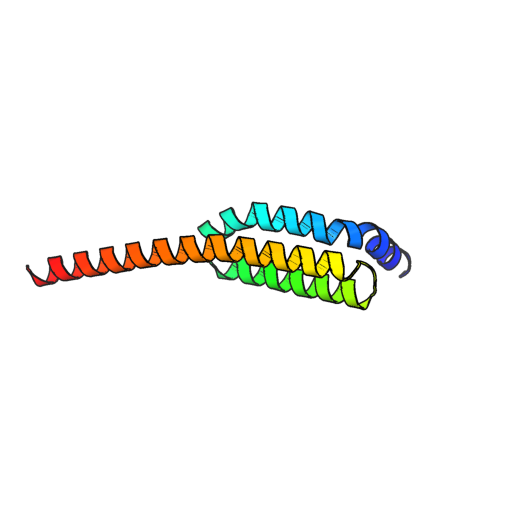.00 87.38 81 LEU A N 1
ATOM 658 C CA . LEU A 1 81 ? -9.574 -2.990 10.301 1.00 87.38 81 LEU A CA 1
ATOM 659 C C . LEU A 1 81 ? -9.788 -1.572 10.850 1.00 87.38 81 LEU A C 1
ATOM 661 O O . LEU A 1 81 ? -10.251 -1.423 11.985 1.00 87.38 81 LEU A O 1
ATOM 665 N N . GLU A 1 82 ? -9.502 -0.548 10.047 1.00 85.75 82 GLU A N 1
ATOM 666 C CA . GLU A 1 82 ? -9.730 0.866 10.364 1.00 85.75 82 GLU A CA 1
ATOM 667 C C . GLU A 1 82 ? -11.221 1.130 10.598 1.00 85.75 82 GLU A C 1
ATOM 669 O O . GLU A 1 82 ? -11.595 1.566 11.689 1.00 85.75 82 GLU A O 1
ATOM 674 N N . ASN A 1 83 ? -12.087 0.702 9.674 1.00 87.62 83 ASN A N 1
ATOM 675 C CA . ASN A 1 83 ? -13.543 0.811 9.811 1.00 87.62 83 ASN A CA 1
ATOM 676 C C . ASN A 1 83 ? -14.054 0.122 11.090 1.00 87.62 83 ASN A C 1
ATOM 678 O O . ASN A 1 83 ? -14.881 0.665 11.829 1.00 87.62 83 ASN A O 1
ATOM 682 N N . LYS A 1 84 ? -13.533 -1.072 11.416 1.00 88.12 84 LYS A N 1
ATOM 683 C CA . LYS A 1 84 ? -13.857 -1.768 12.676 1.00 88.12 84 LYS A CA 1
ATOM 684 C C . LYS A 1 84 ? -13.428 -0.980 13.914 1.00 88.12 84 LYS A C 1
ATOM 686 O O . LYS A 1 84 ? -14.143 -0.990 14.921 1.00 88.12 84 LYS A O 1
ATOM 691 N N . ARG A 1 85 ? -12.269 -0.319 13.873 1.00 86.38 85 ARG A N 1
ATOM 692 C CA . ARG A 1 85 ? -11.761 0.509 14.976 1.00 86.38 85 ARG A CA 1
ATOM 693 C C . ARG A 1 85 ? -12.613 1.762 15.169 1.00 86.38 85 ARG A C 1
ATOM 695 O O . ARG A 1 85 ? -12.916 2.110 16.312 1.00 86.38 85 ARG A O 1
ATOM 702 N N . GLU A 1 86 ? -13.031 2.401 14.085 1.00 86.69 86 GLU A N 1
ATOM 703 C CA . GLU A 1 86 ? -13.886 3.590 14.109 1.00 86.69 86 GLU A CA 1
ATOM 704 C C . GLU A 1 86 ? -15.287 3.287 14.636 1.00 86.69 86 GLU A C 1
ATOM 706 O O . GLU A 1 86 ? -15.745 3.969 15.552 1.00 86.69 86 GLU A O 1
ATOM 711 N N . MET A 1 87 ? -15.921 2.200 14.181 1.00 88.88 87 MET A N 1
ATOM 712 C CA . MET A 1 87 ? -17.219 1.763 14.714 1.00 88.88 87 MET A CA 1
ATOM 713 C C . MET A 1 87 ? -17.169 1.509 16.229 1.00 88.88 87 MET A C 1
ATOM 715 O O . MET A 1 87 ? -18.075 1.908 16.964 1.00 88.88 87 MET A O 1
ATOM 719 N N . LYS A 1 88 ? -16.090 0.887 16.731 1.00 88.94 88 LYS A N 1
ATOM 720 C CA . LYS A 1 88 ? -15.893 0.686 18.179 1.00 88.94 88 LYS A CA 1
ATOM 721 C C . LYS A 1 88 ? -15.743 2.012 18.930 1.00 88.94 88 LYS A C 1
ATOM 723 O O . LYS A 1 88 ? -16.323 2.162 20.005 1.00 88.94 88 LYS A O 1
ATOM 728 N N . ARG A 1 89 ? -14.986 2.968 18.380 1.00 87.25 89 ARG A N 1
ATOM 729 C CA . ARG A 1 89 ? -14.822 4.309 18.970 1.00 87.25 89 ARG A CA 1
ATOM 730 C C . ARG A 1 89 ? -16.143 5.075 19.007 1.00 87.25 89 ARG A C 1
ATOM 732 O O . ARG A 1 89 ? -16.485 5.603 20.060 1.00 87.25 89 ARG A O 1
ATOM 739 N N . ALA A 1 90 ? -16.901 5.071 17.911 1.00 88.25 90 ALA A N 1
ATOM 740 C CA . ALA A 1 90 ? -18.204 5.725 17.820 1.00 88.25 90 ALA A CA 1
ATOM 741 C C . ALA A 1 90 ? -19.194 5.162 18.852 1.00 88.25 90 ALA A C 1
ATOM 743 O O . ALA A 1 90 ? -19.799 5.922 19.603 1.00 88.25 90 ALA A O 1
ATOM 744 N N . LYS A 1 91 ? -19.276 3.830 18.978 1.00 90.38 91 LYS A N 1
ATOM 745 C CA . LYS A 1 91 ? -20.130 3.173 19.980 1.00 90.38 91 LYS A CA 1
ATOM 746 C C . LYS A 1 91 ? -19.716 3.505 21.419 1.00 90.38 91 LYS A C 1
ATOM 748 O O . LYS A 1 91 ? -20.571 3.694 22.280 1.00 90.38 91 LYS A O 1
ATOM 753 N N . SER A 1 92 ? -18.411 3.583 21.690 1.00 90.31 92 SER A N 1
ATOM 754 C CA . SER A 1 92 ? -17.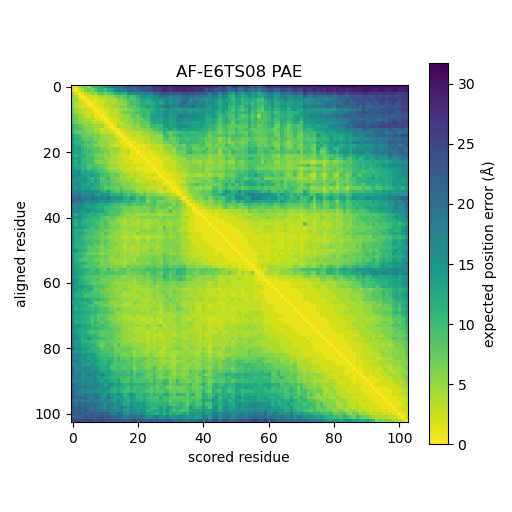890 3.985 23.005 1.00 90.31 92 SER A CA 1
ATOM 755 C C . SER A 1 92 ? -18.283 5.426 23.358 1.00 90.31 92 SER A C 1
ATOM 757 O O . SER A 1 92 ? -18.788 5.679 24.450 1.00 90.31 92 SER A O 1
ATOM 759 N N . LEU A 1 93 ? -18.126 6.356 22.410 1.00 91.25 93 LEU A N 1
ATOM 760 C CA . LEU A 1 93 ? -18.530 7.759 22.556 1.00 91.25 93 LEU A CA 1
ATOM 761 C C . LEU A 1 93 ? -20.041 7.908 22.760 1.00 91.25 93 LEU A C 1
ATOM 763 O O . LEU A 1 93 ? -20.477 8.678 23.614 1.00 91.25 93 LEU A O 1
ATOM 767 N N . GLU A 1 94 ? -20.846 7.147 22.019 1.00 91.19 94 GLU A N 1
ATOM 768 C CA . GLU A 1 94 ? -22.299 7.142 22.185 1.00 91.19 94 GLU A CA 1
ATOM 769 C C . GLU A 1 94 ? -22.706 6.660 23.585 1.00 91.19 94 GLU A C 1
ATOM 771 O O . GLU A 1 94 ? -23.531 7.294 24.245 1.00 91.19 94 GLU A O 1
ATOM 776 N N . ASN A 1 95 ? -22.094 5.577 24.074 1.00 90.44 95 ASN A N 1
ATOM 777 C CA . ASN A 1 95 ? -22.338 5.068 25.423 1.00 90.44 95 ASN A CA 1
ATOM 778 C C . ASN A 1 95 ? -21.949 6.086 26.503 1.00 90.44 95 ASN A C 1
ATOM 780 O O . ASN A 1 95 ? -22.705 6.277 27.455 1.00 90.44 95 ASN A O 1
ATOM 784 N N . LEU A 1 96 ? -20.811 6.766 26.341 1.00 90.81 96 LEU A N 1
ATOM 785 C CA . LEU A 1 96 ? -20.367 7.816 27.257 1.00 90.81 96 LEU A CA 1
ATOM 786 C C . LEU A 1 96 ? -21.376 8.976 27.303 1.00 90.81 96 LEU A C 1
ATOM 788 O O . LEU A 1 96 ? -21.808 9.382 28.378 1.00 90.81 96 LEU A O 1
ATOM 792 N N . ASN A 1 97 ? -21.827 9.451 26.138 1.00 90.75 97 ASN A N 1
ATOM 793 C CA . ASN A 1 97 ? -22.830 10.51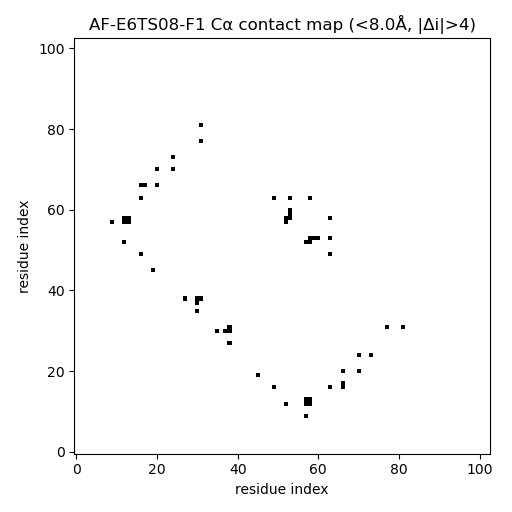3 26.040 1.00 90.75 97 ASN A CA 1
ATOM 794 C C . ASN A 1 97 ? -24.175 10.111 26.663 1.00 90.75 97 ASN A C 1
ATOM 796 O O . ASN A 1 97 ? -24.839 10.939 27.286 1.00 90.75 97 ASN A O 1
ATOM 800 N N . ARG A 1 98 ? -24.585 8.843 26.528 1.00 89.94 98 ARG A N 1
ATOM 801 C CA . ARG A 1 98 ? -25.793 8.322 27.188 1.00 89.94 98 ARG A CA 1
ATOM 802 C C . ARG A 1 98 ? -25.664 8.298 28.710 1.00 89.94 98 ARG A C 1
ATOM 804 O O . ARG A 1 98 ? -26.662 8.534 29.380 1.00 89.94 98 ARG A O 1
ATOM 811 N N . LEU A 1 99 ? -24.479 8.001 29.247 1.00 90.00 99 LEU A N 1
ATOM 812 C CA . LEU A 1 99 ? -24.227 8.027 30.691 1.00 90.00 99 LEU A CA 1
ATOM 813 C C . LEU A 1 99 ? -24.258 9.458 31.234 1.00 90.00 99 LEU A C 1
ATOM 815 O O . LEU A 1 99 ? -24.935 9.700 32.225 1.00 90.00 99 LEU A O 1
ATOM 819 N N . ILE A 1 100 ? -23.612 10.405 30.546 1.00 89.81 100 ILE A N 1
ATOM 820 C CA . ILE A 1 100 ? -23.605 11.825 30.939 1.00 89.81 100 ILE A CA 1
ATOM 821 C C . ILE A 1 100 ? -25.025 12.404 30.963 1.00 89.81 100 ILE A C 1
ATOM 823 O O . ILE A 1 100 ? -25.366 13.124 31.885 1.00 89.81 100 ILE A O 1
ATOM 827 N N . ARG A 1 101 ? -25.883 12.061 29.991 1.00 87.06 101 ARG A N 1
ATOM 828 C CA . ARG A 1 101 ? -27.277 12.551 29.936 1.00 87.06 101 ARG A CA 1
ATOM 829 C C . ARG A 1 101 ? -28.208 11.983 31.017 1.00 87.06 101 ARG A C 1
ATOM 831 O O . ARG A 1 101 ? -29.349 12.425 31.097 1.00 87.06 101 ARG A O 1
ATOM 838 N N . LYS A 1 102 ? -27.784 10.956 31.758 1.00 80.00 102 LYS A N 1
ATOM 839 C CA . LYS A 1 102 ? -28.581 10.330 32.829 1.00 80.00 102 LYS A CA 1
ATOM 840 C C . LYS A 1 102 ? -28.248 10.863 34.226 1.00 80.00 102 LYS A C 1
ATOM 842 O O . LYS A 1 102 ? -28.954 10.498 35.162 1.00 80.00 102 LYS A O 1
ATOM 847 N N . VAL A 1 103 ? -27.180 11.649 34.353 1.00 69.81 103 VAL A N 1
ATOM 848 C CA . VAL A 1 103 ? -26.770 12.356 35.576 1.00 69.81 103 VAL A CA 1
ATOM 849 C C . VAL A 1 103 ? -27.327 13.770 35.519 1.00 69.81 103 VAL A C 1
ATOM 851 O O . VAL A 1 103 ? -27.816 14.232 36.568 1.00 69.81 103 VAL A O 1
#

Sequence (103 aa):
MDTFIVDFLHVIGPYFIPISFLVYILLRPIFYLRGEIGSKSVKAIWYIIAAYSAFEGFVELRIIVGSIALVEAWDLVFQHLENKREMKRAKSLENLNRLIRKV